Protein AF-A0A8T4EDN0-F1 (afdb_monomer_lite)

Radius of gyration: 12.63 Å; chains: 1; bounding box: 34×33×29 Å

pLDDT: mean 82.33, std 13.22, range [35.5, 94.88]

Sequence (92 aa):
MIQIPLDEKLGLWTLELKRLYELQQAVQKQYIPYSTASEKICRNFSITKHMFFETLFFLKEMGFIELSCGHGIRLKYEIRDNVLLPFDYEGD

Structure (mmCIF, N/CA/C/O backbone):
data_AF-A0A8T4EDN0-F1
#
_entry.id   AF-A0A8T4EDN0-F1
#
loop_
_atom_site.group_PDB
_atom_site.id
_atom_site.type_symbol
_atom_site.label_atom_id
_atom_site.label_alt_id
_atom_site.label_comp_id
_atom_site.label_asym_id
_atom_site.label_entity_id
_atom_site.label_seq_id
_atom_site.pdbx_PDB_ins_code
_atom_site.Cartn_x
_atom_site.Cartn_y
_atom_site.Cartn_z
_atom_site.occupancy
_atom_site.B_iso_or_equiv
_atom_site.auth_seq_id
_atom_site.auth_comp_id
_atom_site.auth_asym_id
_atom_site.auth_atom_id
_atom_site.pdbx_PDB_model_num
ATOM 1 N N . MET A 1 1 ? -16.645 -13.215 -10.336 1.00 54.53 1 MET A N 1
ATOM 2 C CA . MET A 1 1 ? -15.943 -12.718 -9.134 1.00 54.53 1 MET A CA 1
ATOM 3 C C . MET A 1 1 ? -14.567 -13.374 -9.096 1.00 54.53 1 MET A C 1
ATOM 5 O O . MET A 1 1 ? -14.504 -14.589 -8.961 1.00 54.53 1 MET A O 1
ATOM 9 N N . ILE A 1 2 ? -13.491 -12.625 -9.356 1.00 58.00 2 ILE A N 1
ATOM 10 C CA . ILE A 1 2 ? -12.121 -13.169 -9.357 1.00 58.00 2 ILE A CA 1
ATOM 11 C C . ILE A 1 2 ? -11.637 -13.210 -7.906 1.00 58.00 2 ILE A C 1
ATOM 13 O O . ILE A 1 2 ? -11.638 -12.183 -7.234 1.00 58.00 2 ILE A O 1
ATOM 17 N N . GLN A 1 3 ? -11.250 -14.391 -7.432 1.00 61.28 3 GLN A N 1
ATOM 18 C CA . GLN A 1 3 ? -10.652 -14.601 -6.116 1.00 61.28 3 GLN A CA 1
ATOM 19 C C . GLN A 1 3 ? -9.149 -14.804 -6.297 1.00 61.28 3 GLN A C 1
ATOM 21 O O . GLN A 1 3 ? -8.739 -15.713 -7.017 1.00 61.28 3 GLN A O 1
ATOM 26 N N . ILE A 1 4 ? -8.333 -13.954 -5.670 1.00 68.31 4 ILE A N 1
ATOM 27 C CA . ILE A 1 4 ? -6.871 -14.075 -5.730 1.00 68.31 4 ILE A CA 1
ATOM 28 C C . ILE A 1 4 ? -6.399 -14.611 -4.373 1.00 68.31 4 ILE A C 1
ATOM 30 O O . ILE A 1 4 ? -6.509 -13.878 -3.384 1.00 68.31 4 ILE A O 1
ATOM 34 N N . PRO A 1 5 ? -5.917 -15.867 -4.282 1.00 66.12 5 PRO A N 1
ATOM 35 C CA . PRO A 1 5 ? -5.323 -16.369 -3.045 1.00 66.12 5 PRO A CA 1
ATOM 36 C C . PRO A 1 5 ? -4.098 -15.520 -2.696 1.00 66.12 5 PRO A C 1
ATOM 38 O O . PRO A 1 5 ? -3.456 -14.997 -3.597 1.00 66.12 5 PRO A O 1
ATOM 41 N N . LEU A 1 6 ? -3.782 -15.373 -1.410 1.00 66.44 6 LEU A N 1
ATOM 42 C CA . LEU A 1 6 ? -2.642 -14.623 -0.870 1.00 66.44 6 LEU A CA 1
ATOM 43 C C . LEU A 1 6 ? -1.608 -15.577 -0.249 1.00 66.44 6 LEU A C 1
ATOM 45 O O . LEU A 1 6 ? -1.235 -15.437 0.916 1.00 66.44 6 LEU A O 1
ATOM 49 N N . ASP A 1 7 ? -1.157 -16.564 -1.020 1.00 62.38 7 ASP A N 1
ATOM 50 C CA . ASP A 1 7 ? -0.054 -17.453 -0.651 1.00 62.38 7 ASP A CA 1
ATOM 51 C C . ASP A 1 7 ? 1.315 -16.746 -0.703 1.00 62.38 7 ASP A C 1
ATOM 53 O O . ASP A 1 7 ? 1.568 -15.866 -1.524 1.00 62.38 7 ASP A O 1
ATOM 57 N N . GLU A 1 8 ? 2.264 -17.180 0.130 1.00 52.34 8 GLU A N 1
ATOM 58 C CA . GLU A 1 8 ? 3.620 -16.600 0.224 1.00 52.34 8 GLU A CA 1
ATOM 59 C C . GLU A 1 8 ? 4.444 -16.670 -1.078 1.00 52.34 8 GLU A C 1
ATOM 61 O O . GLU A 1 8 ? 5.488 -16.032 -1.190 1.00 52.34 8 GLU A O 1
ATOM 66 N N . LYS A 1 9 ? 3.977 -17.419 -2.084 1.00 55.56 9 LYS A N 1
ATOM 67 C CA . LYS A 1 9 ? 4.610 -17.529 -3.410 1.00 55.56 9 LYS A CA 1
ATOM 68 C C . LYS A 1 9 ? 4.242 -16.395 -4.370 1.00 55.56 9 LYS A C 1
ATOM 70 O O . LYS A 1 9 ? 4.657 -16.419 -5.528 1.00 55.56 9 LYS A O 1
ATOM 75 N N . LEU A 1 10 ? 3.436 -15.435 -3.931 1.00 62.09 10 LEU A N 1
ATOM 76 C CA . LEU A 1 10 ? 2.892 -14.406 -4.803 1.00 62.09 10 LEU A CA 1
ATOM 77 C C . LEU A 1 10 ? 3.829 -13.209 -4.953 1.00 62.09 10 LEU A C 1
ATOM 79 O O . LEU A 1 10 ? 4.453 -12.749 -3.999 1.00 62.09 10 LEU A O 1
ATOM 83 N N . GLY A 1 11 ? 3.916 -12.713 -6.189 1.00 71.81 11 GLY A N 1
ATOM 84 C CA . GLY A 1 11 ? 4.817 -11.634 -6.587 1.00 71.81 11 GLY A CA 1
ATOM 85 C C . GLY A 1 11 ? 4.569 -10.309 -5.857 1.00 71.81 11 GLY A C 1
ATOM 86 O O . GLY A 1 11 ? 3.564 -10.130 -5.163 1.00 71.81 11 GLY A O 1
ATOM 87 N N . LEU A 1 12 ? 5.499 -9.370 -6.066 1.00 72.19 12 LEU A N 1
ATOM 88 C CA . LEU A 1 12 ? 5.612 -8.065 -5.397 1.00 72.19 12 LEU A CA 1
ATOM 89 C C . LEU A 1 12 ? 4.263 -7.349 -5.176 1.00 72.19 12 LEU A C 1
ATOM 91 O O . LEU A 1 12 ? 3.983 -6.898 -4.069 1.00 72.19 12 LEU A O 1
ATOM 95 N N . TRP A 1 13 ? 3.405 -7.303 -6.196 1.00 76.81 13 TRP A N 1
ATOM 96 C CA . TRP A 1 13 ? 2.135 -6.566 -6.166 1.00 76.81 13 TRP A CA 1
ATOM 97 C C . TRP A 1 13 ? 1.126 -7.119 -5.157 1.00 76.81 13 TRP A C 1
ATOM 99 O O . TRP A 1 13 ? 0.404 -6.372 -4.505 1.00 76.81 13 TRP A O 1
ATOM 109 N N . THR A 1 14 ? 1.094 -8.433 -4.976 1.00 80.06 14 THR A N 1
ATOM 110 C CA . THR A 1 14 ? 0.171 -9.093 -4.042 1.00 80.06 14 THR A CA 1
ATOM 111 C C . THR A 1 14 ? 0.588 -8.865 -2.596 1.00 80.06 14 THR A C 1
ATOM 113 O O . THR A 1 14 ? -0.249 -8.630 -1.723 1.00 80.06 14 THR A O 1
ATOM 116 N N . LEU A 1 15 ? 1.900 -8.861 -2.348 1.00 83.12 15 LEU A N 1
ATOM 117 C CA . LEU A 1 15 ? 2.451 -8.472 -1.056 1.00 83.12 15 LEU A CA 1
ATOM 118 C C . LEU A 1 15 ? 2.179 -6.992 -0.776 1.00 83.12 15 LEU A C 1
ATOM 120 O O . LEU A 1 15 ? 1.820 -6.643 0.346 1.00 83.12 15 LEU A O 1
ATOM 124 N N . GLU A 1 16 ? 2.298 -6.127 -1.780 1.00 86.69 16 GLU A N 1
ATOM 125 C CA . GLU A 1 16 ? 1.971 -4.707 -1.656 1.00 86.69 16 GLU A CA 1
ATOM 126 C C . GLU A 1 16 ? 0.492 -4.479 -1.314 1.00 86.69 16 GLU A C 1
ATOM 128 O O . GLU A 1 16 ? 0.201 -3.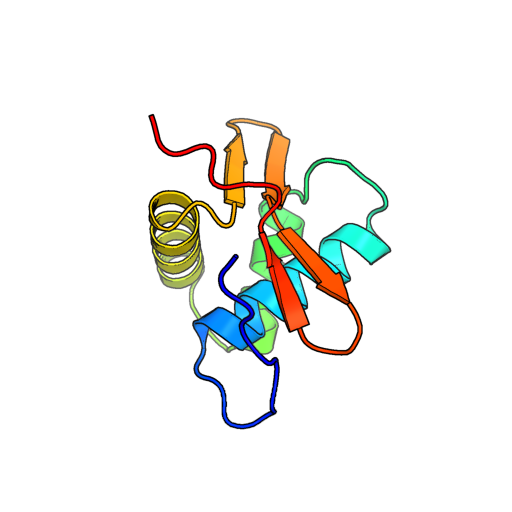768 -0.353 1.00 86.69 16 GLU A O 1
ATOM 133 N N . LEU A 1 17 ? -0.438 -5.159 -1.994 1.00 88.88 17 LEU A N 1
ATOM 134 C CA . LEU A 1 17 ? -1.874 -5.122 -1.681 1.00 88.88 17 LEU A CA 1
ATOM 135 C C . LEU A 1 17 ? -2.162 -5.603 -0.252 1.00 88.88 17 LEU A C 1
ATOM 137 O O . LEU A 1 17 ? -2.923 -4.971 0.486 1.00 88.88 17 LEU A O 1
ATOM 141 N N . LYS A 1 18 ? -1.512 -6.683 0.191 1.00 88.25 18 LYS A N 1
ATOM 142 C CA . LYS A 1 18 ? -1.635 -7.148 1.578 1.00 88.25 18 LYS A CA 1
ATOM 143 C C . LYS A 1 18 ? -1.145 -6.092 2.572 1.00 88.25 18 LYS A C 1
ATOM 145 O O . LYS A 1 18 ? -1.833 -5.810 3.550 1.00 88.25 18 LYS A O 1
ATOM 150 N N . ARG A 1 19 ? 0.000 -5.451 2.311 1.00 89.00 19 ARG A N 1
ATOM 151 C CA . ARG A 1 19 ? 0.541 -4.391 3.182 1.00 89.00 19 ARG A CA 1
ATOM 152 C C . ARG A 1 19 ? -0.320 -3.135 3.195 1.00 89.00 19 ARG A C 1
ATOM 154 O O . ARG A 1 19 ? -0.486 -2.540 4.255 1.00 89.00 19 ARG A O 1
ATOM 161 N N . LEU A 1 20 ? -0.885 -2.741 2.058 1.00 91.31 20 LEU A N 1
ATOM 162 C CA . LEU A 1 20 ? -1.843 -1.640 1.991 1.00 91.31 20 LEU A CA 1
ATOM 163 C C . LEU A 1 20 ? -3.091 -1.946 2.827 1.00 91.31 20 LEU A C 1
ATOM 165 O O . LEU A 1 20 ? -3.529 -1.094 3.596 1.00 91.31 20 LEU A O 1
ATOM 169 N N . TYR A 1 21 ? -3.615 -3.170 2.754 1.00 91.06 21 TYR A N 1
ATOM 170 C CA . TYR A 1 21 ? -4.756 -3.583 3.572 1.00 91.06 21 TYR A CA 1
ATOM 171 C C . TYR A 1 21 ? -4.440 -3.548 5.070 1.00 91.06 21 TYR A C 1
ATOM 173 O O . TYR A 1 21 ? -5.170 -2.928 5.839 1.00 91.06 21 TYR A O 1
ATOM 181 N N . GLU A 1 22 ? -3.310 -4.123 5.487 1.00 90.06 22 GLU A N 1
ATOM 182 C CA . GLU A 1 22 ? -2.843 -4.057 6.879 1.00 90.06 22 GLU A CA 1
ATOM 183 C C . GLU A 1 22 ? -2.695 -2.606 7.373 1.00 90.06 22 GLU A C 1
ATOM 185 O O . GLU A 1 22 ? -3.062 -2.288 8.506 1.0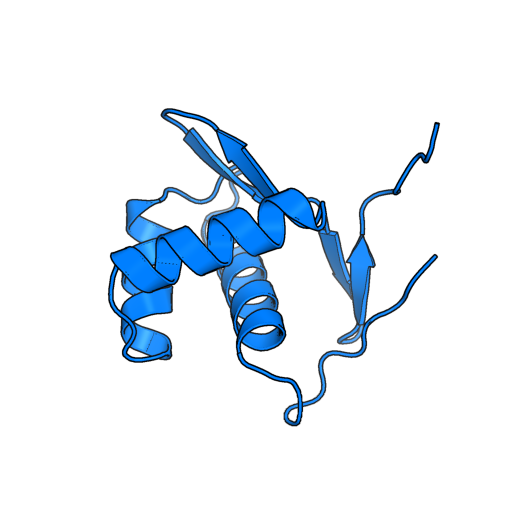0 90.06 22 GLU A O 1
ATOM 190 N N . LEU A 1 23 ? -2.196 -1.704 6.520 1.00 91.50 23 LEU A N 1
ATOM 191 C CA . LEU A 1 23 ? -2.104 -0.278 6.830 1.00 91.50 23 LEU A CA 1
ATOM 192 C C . LEU A 1 23 ? -3.478 0.375 6.983 1.00 91.50 23 LEU A C 1
ATOM 194 O O . LEU A 1 23 ? -3.664 1.166 7.905 1.00 91.50 23 LEU A O 1
ATOM 198 N N . GLN A 1 24 ? -4.440 0.053 6.117 1.00 91.12 24 GLN A N 1
ATOM 199 C CA . GLN A 1 24 ? -5.799 0.582 6.231 1.00 91.12 24 GLN A CA 1
ATOM 200 C C . GLN A 1 24 ? -6.445 0.167 7.559 1.00 91.12 24 GLN A C 1
ATOM 202 O O . GLN A 1 24 ? -7.014 1.013 8.251 1.00 91.12 24 GLN A O 1
ATOM 207 N N . GLN A 1 25 ? -6.284 -1.102 7.949 1.00 89.44 25 GLN A N 1
ATOM 208 C CA . GLN A 1 25 ? -6.774 -1.628 9.227 1.00 89.44 25 GLN A CA 1
ATOM 209 C C . GLN A 1 25 ? -6.125 -0.921 10.426 1.00 89.44 25 GLN A C 1
ATOM 211 O O . GLN A 1 25 ? -6.805 -0.602 11.399 1.00 89.44 25 GLN A O 1
ATOM 216 N N . ALA A 1 26 ? -4.824 -0.622 10.348 1.00 88.00 26 ALA A N 1
ATOM 217 C CA . ALA A 1 26 ? -4.104 0.074 11.414 1.00 88.00 26 ALA A CA 1
ATOM 218 C C . ALA A 1 26 ? -4.488 1.558 11.537 1.00 88.00 26 ALA A C 1
ATOM 220 O O . ALA A 1 26 ? -4.563 2.089 12.643 1.00 88.00 26 ALA A O 1
ATOM 221 N N . VAL A 1 27 ? -4.714 2.242 10.413 1.00 85.88 27 VAL A N 1
ATOM 222 C CA . VAL A 1 27 ? -5.048 3.675 10.397 1.00 85.88 27 VAL A CA 1
ATOM 223 C C . VAL A 1 27 ? -6.528 3.915 10.733 1.00 85.88 27 VAL A C 1
ATOM 225 O O . VAL A 1 27 ? -6.861 5.005 11.195 1.00 85.88 27 VAL A O 1
ATOM 228 N N . GLN A 1 28 ? -7.405 2.923 10.520 1.00 81.56 28 GLN A N 1
ATOM 229 C CA . GLN A 1 28 ? -8.864 3.005 10.723 1.00 81.56 28 GLN A CA 1
ATOM 230 C C . GLN A 1 28 ? -9.515 4.201 10.007 1.00 81.56 28 GLN A C 1
ATOM 232 O O . GLN A 1 28 ? -10.481 4.799 10.479 1.00 81.56 28 GLN A O 1
ATOM 237 N N . LYS A 1 29 ? -8.971 4.573 8.844 1.00 84.06 29 LYS A N 1
ATOM 238 C CA . LYS A 1 29 ? -9.501 5.639 7.987 1.00 84.06 29 LYS A CA 1
ATOM 239 C C . LYS A 1 29 ? -9.864 5.081 6.624 1.00 84.06 29 LYS A C 1
ATOM 241 O O . LYS A 1 29 ? -9.303 4.091 6.165 1.00 84.06 29 LYS A O 1
ATOM 246 N N . GLN A 1 30 ? -10.753 5.796 5.943 1.00 87.44 30 GLN A N 1
ATOM 247 C CA . GLN A 1 30 ? -11.123 5.495 4.563 1.00 87.44 30 GLN A CA 1
ATOM 248 C C . GLN A 1 30 ? -9.921 5.574 3.603 1.00 87.44 30 GLN A C 1
ATOM 250 O O . GLN A 1 30 ? -9.836 4.774 2.673 1.00 87.44 30 GLN A O 1
ATOM 255 N N . TYR A 1 31 ? -8.991 6.503 3.852 1.00 92.12 31 TYR A N 1
ATOM 256 C CA . TYR A 1 31 ? -7.797 6.731 3.036 1.00 92.12 31 TYR A CA 1
ATOM 257 C C . TYR A 1 31 ? -6.517 6.470 3.833 1.00 92.12 31 TYR A C 1
ATOM 259 O O . TYR A 1 31 ? -6.369 6.936 4.966 1.00 92.12 31 TYR A O 1
ATOM 267 N N . ILE A 1 32 ? -5.569 5.779 3.204 1.00 94.25 32 ILE A N 1
ATOM 268 C CA . ILE A 1 32 ? -4.196 5.611 3.678 1.00 94.25 32 ILE A CA 1
ATOM 269 C C . ILE A 1 32 ? -3.375 6.802 3.164 1.00 94.25 32 ILE A C 1
ATOM 271 O O . ILE A 1 32 ? -3.246 6.956 1.947 1.00 94.25 32 ILE A O 1
ATOM 275 N N . PRO A 1 33 ? -2.783 7.638 4.032 1.00 93.50 33 PRO A N 1
ATOM 276 C CA . PRO A 1 33 ? -1.953 8.751 3.581 1.00 93.50 33 PRO A CA 1
ATOM 277 C C . PRO A 1 33 ? -0.748 8.275 2.757 1.00 93.50 33 PRO A C 1
ATOM 279 O O . PRO A 1 33 ? -0.094 7.294 3.120 1.00 93.50 33 PRO A O 1
ATOM 282 N N . TYR A 1 34 ? -0.400 8.999 1.685 1.00 91.56 34 TYR A N 1
ATOM 283 C CA . TYR A 1 34 ? 0.744 8.646 0.828 1.00 91.56 34 TYR A CA 1
ATOM 284 C C . TYR A 1 34 ? 2.063 8.564 1.596 1.00 91.56 34 TYR A C 1
ATOM 286 O O . TYR A 1 34 ? 2.864 7.672 1.332 1.00 91.56 34 TYR A O 1
ATOM 294 N N . SER A 1 35 ? 2.292 9.466 2.555 1.00 90.31 35 SER A N 1
ATOM 295 C CA . SER A 1 35 ? 3.487 9.439 3.405 1.00 90.31 35 SER A CA 1
ATOM 296 C C . SER A 1 35 ? 3.573 8.123 4.173 1.00 90.31 35 SER A C 1
ATOM 298 O O . SER A 1 35 ? 4.553 7.398 4.023 1.00 90.31 35 SER A O 1
ATOM 300 N N . THR A 1 36 ? 2.502 7.758 4.881 1.00 91.31 36 THR A N 1
ATOM 301 C CA . THR A 1 36 ? 2.397 6.512 5.649 1.00 91.31 36 THR A CA 1
ATOM 302 C C . THR A 1 36 ? 2.588 5.273 4.774 1.00 91.31 36 THR A C 1
ATOM 304 O O . THR A 1 36 ? 3.356 4.380 5.132 1.00 91.31 36 THR A O 1
ATOM 307 N N . ALA A 1 37 ? 1.921 5.220 3.617 1.00 91.06 37 ALA A N 1
ATOM 308 C CA . ALA A 1 37 ? 2.048 4.103 2.688 1.00 91.06 37 ALA A CA 1
ATOM 309 C C . ALA A 1 37 ? 3.469 4.000 2.119 1.00 91.06 37 ALA A C 1
ATOM 311 O O . ALA A 1 37 ? 4.080 2.934 2.190 1.00 91.06 37 ALA A O 1
ATOM 312 N N . SER A 1 38 ? 4.026 5.116 1.637 1.00 90.62 38 SER A N 1
ATOM 313 C CA . SER A 1 38 ? 5.362 5.150 1.040 1.00 90.62 38 SER A CA 1
ATOM 314 C C . SER A 1 38 ? 6.441 4.739 2.038 1.00 90.62 38 SER A C 1
ATOM 316 O O . SER A 1 38 ? 7.264 3.893 1.713 1.00 90.62 38 SER A O 1
ATOM 318 N N . GLU A 1 39 ? 6.421 5.253 3.270 1.00 89.56 39 GLU A N 1
ATOM 319 C CA . GLU A 1 39 ? 7.419 4.920 4.290 1.00 89.56 39 GLU A CA 1
ATOM 320 C C . GLU A 1 39 ? 7.398 3.435 4.638 1.00 89.56 39 GLU A C 1
ATOM 322 O O . GLU A 1 39 ? 8.449 2.797 4.723 1.00 89.56 39 GLU A O 1
ATOM 327 N N . LYS A 1 40 ? 6.203 2.862 4.808 1.00 87.06 40 LYS A N 1
ATOM 328 C CA . LYS A 1 40 ? 6.064 1.452 5.163 1.00 87.06 40 LYS A CA 1
ATOM 329 C C . LYS A 1 40 ? 6.453 0.537 4.004 1.00 87.06 40 LYS A C 1
ATOM 331 O O . LYS A 1 40 ? 7.199 -0.417 4.211 1.00 87.06 40 LYS A O 1
ATOM 336 N N . ILE A 1 41 ? 5.959 0.815 2.800 1.00 86.94 41 ILE A N 1
ATOM 337 C CA . ILE A 1 41 ? 6.137 -0.054 1.631 1.00 86.94 41 ILE A CA 1
ATOM 338 C C . ILE A 1 41 ? 7.563 0.068 1.091 1.00 86.94 41 ILE A C 1
ATOM 340 O O . ILE A 1 41 ? 8.219 -0.955 0.901 1.00 86.94 41 ILE A O 1
ATOM 344 N N . CYS A 1 42 ? 8.105 1.284 0.966 1.00 87.81 42 CYS A N 1
ATOM 345 C CA . CYS A 1 42 ? 9.497 1.475 0.547 1.00 87.81 42 CYS A CA 1
ATOM 346 C C . CYS A 1 42 ? 10.466 0.775 1.507 1.00 87.81 42 CYS A C 1
ATOM 348 O O . CYS A 1 42 ? 11.390 0.104 1.056 1.00 87.81 42 CYS A O 1
ATOM 350 N N . ARG A 1 43 ? 10.230 0.857 2.826 1.00 85.75 43 ARG A N 1
ATOM 351 C CA . ARG A 1 43 ? 11.052 0.154 3.822 1.00 85.75 43 ARG A CA 1
ATOM 352 C C . ARG A 1 43 ? 10.910 -1.366 3.736 1.00 85.75 43 ARG A C 1
ATOM 354 O O . ARG A 1 43 ? 11.913 -2.062 3.834 1.00 85.75 43 ARG A O 1
ATOM 361 N N . ASN A 1 44 ? 9.691 -1.879 3.572 1.00 81.88 44 ASN A N 1
ATOM 362 C CA . ASN A 1 44 ? 9.439 -3.320 3.537 1.00 81.88 44 ASN A CA 1
ATOM 363 C C . ASN A 1 44 ? 10.040 -3.997 2.298 1.00 81.88 44 ASN A C 1
ATOM 365 O O . ASN A 1 44 ? 10.547 -5.108 2.410 1.00 81.88 44 ASN A O 1
ATOM 369 N N . PHE A 1 45 ? 9.984 -3.341 1.138 1.00 80.88 45 PHE A N 1
ATOM 370 C CA . PHE A 1 45 ? 10.439 -3.921 -0.130 1.00 80.88 45 PHE A CA 1
ATOM 371 C C . PHE A 1 45 ? 11.784 -3.373 -0.608 1.00 80.88 45 PHE A C 1
ATOM 373 O O . PHE A 1 45 ? 12.267 -3.788 -1.656 1.00 80.88 45 PHE A O 1
ATOM 380 N N . SER A 1 46 ? 12.403 -2.459 0.148 1.00 85.50 46 SER A N 1
ATOM 381 C CA . SER A 1 46 ? 13.636 -1.767 -0.253 1.00 85.50 46 SER A CA 1
ATOM 382 C C . SER A 1 46 ? 13.524 -1.121 -1.644 1.00 85.50 46 SER A C 1
ATOM 384 O O . SER A 1 46 ? 14.476 -1.117 -2.421 1.00 85.50 46 SER A O 1
ATOM 386 N N . ILE A 1 47 ? 12.344 -0.573 -1.956 1.00 85.31 47 ILE A N 1
ATOM 387 C CA . ILE A 1 47 ? 12.056 0.118 -3.218 1.00 85.31 47 ILE A CA 1
ATOM 388 C C . ILE A 1 47 ? 12.129 1.633 -3.046 1.00 85.31 47 ILE A C 1
ATOM 390 O O . ILE A 1 47 ? 11.984 2.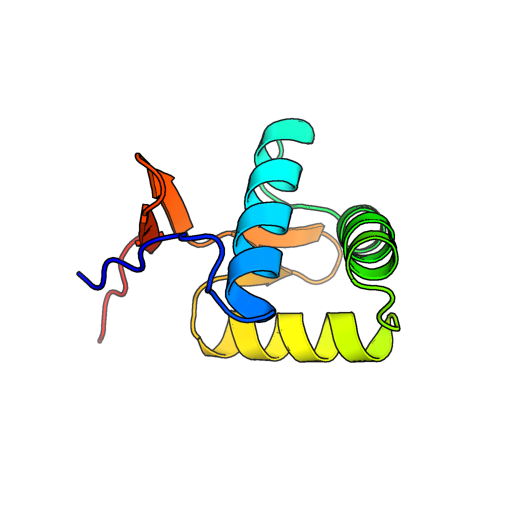174 -1.947 1.00 85.31 47 ILE A O 1
ATOM 394 N N . THR A 1 48 ? 12.340 2.336 -4.155 1.00 89.88 48 THR A N 1
ATOM 395 C CA . THR A 1 48 ? 12.318 3.800 -4.166 1.00 89.88 48 THR A CA 1
ATOM 396 C C . THR A 1 48 ? 10.884 4.330 -4.125 1.00 89.88 48 THR A C 1
ATOM 398 O O . THR A 1 48 ? 9.939 3.652 -4.529 1.00 89.88 48 THR A O 1
ATOM 401 N N . LYS A 1 49 ? 10.718 5.596 -3.715 1.00 87.94 49 LYS A N 1
ATOM 402 C CA . LYS A 1 49 ? 9.420 6.286 -3.803 1.00 87.94 49 LYS A CA 1
ATOM 403 C C . LYS A 1 49 ? 8.874 6.309 -5.231 1.00 87.94 49 LYS A C 1
ATOM 405 O O . LYS A 1 49 ? 7.668 6.234 -5.408 1.00 87.94 49 LYS A O 1
ATOM 410 N N . HIS A 1 50 ? 9.751 6.413 -6.230 1.00 89.38 50 HIS A N 1
ATOM 411 C CA . HIS A 1 50 ? 9.348 6.390 -7.632 1.00 89.38 50 HIS A CA 1
ATOM 412 C C . HIS A 1 50 ? 8.702 5.050 -7.999 1.00 89.38 50 HIS A C 1
ATOM 414 O O . HIS A 1 50 ? 7.555 5.045 -8.429 1.00 89.38 50 HIS A O 1
ATOM 420 N N . MET A 1 51 ? 9.377 3.934 -7.697 1.00 86.69 51 MET A N 1
ATOM 421 C CA . MET A 1 51 ? 8.836 2.586 -7.915 1.00 86.69 51 MET A CA 1
ATOM 422 C C . MET A 1 51 ? 7.525 2.360 -7.156 1.00 86.69 51 MET A C 1
ATOM 424 O O . MET A 1 51 ? 6.605 1.765 -7.697 1.00 86.69 51 MET A O 1
ATOM 428 N N . PHE A 1 52 ? 7.411 2.873 -5.927 1.00 89.69 52 PHE A N 1
ATOM 429 C CA . PHE A 1 52 ? 6.162 2.827 -5.163 1.00 89.69 52 PHE A CA 1
ATOM 430 C C . PHE A 1 52 ? 5.007 3.560 -5.866 1.00 89.6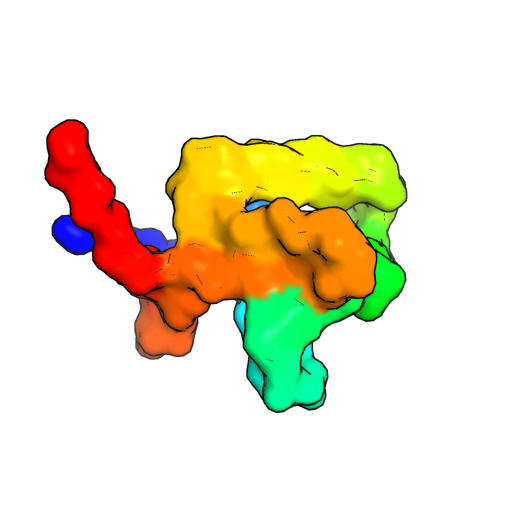9 52 PHE A C 1
ATOM 432 O O . PHE A 1 52 ? 3.876 3.089 -5.871 1.00 89.69 52 PHE A O 1
ATOM 439 N N . PHE A 1 53 ? 5.253 4.722 -6.474 1.00 90.12 53 PHE A N 1
ATOM 440 C CA . PHE A 1 53 ? 4.197 5.389 -7.235 1.00 90.12 53 PHE A CA 1
ATOM 441 C C . PHE A 1 53 ? 3.863 4.636 -8.525 1.00 90.12 53 PHE A C 1
ATOM 443 O O . PHE A 1 53 ? 2.686 4.546 -8.862 1.00 90.12 53 PHE A O 1
ATOM 450 N N . GLU A 1 54 ? 4.850 4.058 -9.217 1.00 90.62 54 GLU A N 1
ATOM 451 C CA . GLU A 1 54 ? 4.604 3.217 -10.396 1.00 90.62 54 GLU A CA 1
ATOM 452 C C . GLU A 1 54 ? 3.707 2.017 -10.066 1.00 90.62 54 GLU A C 1
ATOM 454 O O . GLU A 1 54 ? 2.743 1.752 -10.788 1.00 90.62 54 GLU A O 1
ATOM 459 N N . THR A 1 55 ? 3.962 1.330 -8.948 1.00 89.00 55 THR A N 1
ATOM 460 C CA . THR A 1 55 ? 3.122 0.213 -8.505 1.00 89.00 55 THR A CA 1
ATOM 461 C C . THR A 1 55 ? 1.721 0.678 -8.126 1.00 89.00 55 THR A C 1
ATOM 463 O O . THR A 1 55 ? 0.748 0.047 -8.535 1.00 89.00 55 THR A O 1
ATOM 466 N N . LEU A 1 56 ? 1.572 1.814 -7.437 1.00 90.94 56 LEU A N 1
ATOM 467 C CA . LEU A 1 56 ? 0.251 2.386 -7.161 1.00 90.94 56 LEU A CA 1
ATOM 468 C C . LEU A 1 56 ? -0.521 2.727 -8.438 1.00 90.94 56 LEU A C 1
ATOM 470 O O . LEU A 1 56 ? -1.717 2.448 -8.516 1.00 90.94 56 LEU A O 1
ATOM 474 N N . PHE A 1 57 ? 0.129 3.323 -9.440 1.00 91.31 57 PHE A N 1
ATOM 475 C CA . PHE A 1 57 ? -0.527 3.596 -10.717 1.00 91.31 57 PHE A CA 1
ATOM 476 C C . PHE A 1 57 ? -0.995 2.299 -11.371 1.00 91.31 57 PHE A C 1
ATOM 478 O O . PHE A 1 57 ? -2.157 2.207 -11.752 1.00 91.31 57 PHE A O 1
ATOM 485 N N . PHE A 1 58 ? -0.153 1.267 -11.400 1.00 89.19 58 PHE A N 1
ATOM 486 C CA . PHE A 1 58 ? -0.544 -0.043 -11.913 1.00 89.19 58 PHE A CA 1
ATOM 487 C C . PHE A 1 58 ? -1.747 -0.643 -11.160 1.00 89.19 58 PHE A C 1
ATOM 489 O O . PHE A 1 58 ? -2.713 -1.080 -11.780 1.00 89.19 58 PHE A O 1
ATOM 496 N N . LEU A 1 59 ? -1.741 -0.613 -9.824 1.00 89.94 59 LEU A N 1
ATOM 497 C CA . LEU A 1 59 ? -2.848 -1.120 -9.001 1.00 89.94 59 LEU A CA 1
ATOM 498 C C . LEU A 1 59 ? -4.148 -0.326 -9.195 1.00 89.94 59 LEU A C 1
ATOM 500 O O . LEU A 1 59 ? -5.236 -0.898 -9.104 1.00 89.94 59 LEU A O 1
ATOM 504 N N . LYS A 1 60 ? -4.044 0.981 -9.460 1.00 91.38 60 LYS A N 1
ATOM 505 C CA . LYS A 1 60 ? -5.183 1.845 -9.784 1.00 91.38 60 LYS A CA 1
ATOM 506 C C . LYS A 1 60 ? -5.791 1.464 -11.133 1.00 91.38 60 LYS A C 1
ATOM 508 O O . LYS A 1 60 ? -7.006 1.316 -11.211 1.00 91.38 60 LYS A O 1
ATOM 513 N N . GLU A 1 61 ? -4.967 1.278 -12.163 1.00 90.19 61 GLU A N 1
ATOM 514 C CA . GLU A 1 61 ? -5.428 0.858 -13.497 1.00 90.19 61 GLU A CA 1
ATOM 515 C C . GLU A 1 61 ? -6.100 -0.523 -13.457 1.00 90.19 61 GLU A C 1
ATOM 517 O O . GLU A 1 61 ? -7.085 -0.761 -14.148 1.00 90.19 61 GLU A O 1
ATOM 522 N N . MET A 1 62 ? -5.636 -1.410 -12.573 1.00 86.31 62 MET A N 1
ATOM 523 C CA . MET A 1 62 ? -6.265 -2.714 -12.323 1.00 86.31 62 MET A CA 1
ATOM 524 C C . MET A 1 62 ? -7.542 -2.636 -11.465 1.00 86.31 62 MET A C 1
ATOM 526 O O . MET A 1 62 ? -8.176 -3.656 -11.207 1.00 86.31 62 MET A O 1
ATOM 530 N N . GLY A 1 63 ? -7.925 -1.447 -10.994 1.00 88.50 63 GLY A N 1
ATOM 531 C CA . GLY A 1 63 ? -9.146 -1.227 -10.217 1.00 88.50 63 GLY A CA 1
ATOM 532 C C . GLY A 1 63 ? -9.063 -1.622 -8.740 1.00 88.50 63 GLY A C 1
ATOM 533 O O . GLY A 1 63 ? -10.065 -1.512 -8.037 1.00 88.50 63 GLY A O 1
ATOM 534 N N . PHE A 1 64 ? -7.896 -2.031 -8.228 1.00 89.56 64 PHE A N 1
ATOM 535 C CA . PHE A 1 64 ? -7.741 -2.416 -6.818 1.00 89.56 64 PHE A CA 1
ATOM 536 C C . PHE A 1 64 ? -7.723 -1.218 -5.872 1.00 89.56 64 PHE A C 1
ATOM 538 O O . PHE A 1 64 ? -8.075 -1.341 -4.699 1.00 89.56 64 PHE A O 1
ATOM 545 N N . ILE A 1 65 ? -7.299 -0.049 -6.344 1.00 93.44 65 ILE A N 1
ATOM 546 C CA . ILE A 1 65 ? -7.210 1.146 -5.509 1.00 93.44 65 ILE A CA 1
ATOM 547 C C . ILE A 1 65 ? -7.719 2.382 -6.236 1.00 93.44 65 ILE A C 1
ATOM 549 O O . ILE A 1 65 ? -7.779 2.450 -7.460 1.00 93.44 65 ILE A O 1
ATOM 553 N N . GLU A 1 66 ? -8.041 3.399 -5.452 1.00 93.88 66 GLU A N 1
ATOM 554 C CA . GLU A 1 66 ? -8.330 4.745 -5.916 1.00 93.88 66 GLU A CA 1
ATOM 555 C C . GLU A 1 66 ? -7.308 5.707 -5.314 1.00 93.88 66 GLU A C 1
ATOM 557 O O . GLU A 1 66 ? -7.040 5.684 -4.109 1.00 93.88 66 GLU A O 1
ATOM 562 N N . LEU A 1 67 ? -6.728 6.552 -6.163 1.00 93.81 67 LEU A N 1
ATOM 563 C CA . LEU A 1 67 ? -5.767 7.570 -5.758 1.00 93.81 67 LEU A CA 1
ATOM 564 C C . LEU A 1 67 ? -6.483 8.916 -5.696 1.00 93.81 67 LEU A C 1
ATOM 566 O O . LEU A 1 67 ? -6.952 9.414 -6.717 1.00 93.81 67 LEU A O 1
ATOM 570 N N . SER A 1 68 ? -6.553 9.509 -4.506 1.00 91.50 68 SER A N 1
ATOM 571 C CA . SER A 1 68 ? -7.152 10.825 -4.298 1.00 91.50 68 SER A CA 1
ATOM 572 C C . SER A 1 68 ? -6.066 11.863 -4.036 1.00 91.50 68 SER A C 1
ATOM 574 O O . SER A 1 68 ? -5.216 11.691 -3.152 1.00 91.50 68 SER A O 1
ATOM 576 N N . CYS A 1 69 ? -6.087 12.959 -4.796 1.00 84.69 69 CYS A N 1
ATOM 577 C CA . CYS A 1 69 ? -5.210 14.100 -4.556 1.00 84.69 69 CYS A CA 1
ATOM 578 C C . CYS A 1 69 ? -5.531 14.716 -3.185 1.00 84.69 69 CYS A C 1
ATOM 580 O O . CYS A 1 69 ? -6.672 15.070 -2.899 1.00 84.69 69 CYS A O 1
ATOM 582 N N . GLY A 1 70 ? -4.521 14.818 -2.320 1.00 83.44 70 GLY A N 1
ATOM 583 C CA . GLY A 1 70 ? -4.647 15.410 -0.983 1.00 83.44 70 GLY A CA 1
ATOM 584 C C . GLY A 1 70 ? -5.114 14.464 0.130 1.00 83.44 70 GLY A C 1
ATOM 585 O O . GLY A 1 70 ? -4.860 14.767 1.291 1.00 83.44 70 GLY A O 1
ATOM 586 N N . HIS A 1 71 ? -5.713 13.309 -0.185 1.00 84.81 71 HIS A N 1
ATOM 587 C CA . HIS A 1 71 ? -6.206 12.369 0.837 1.00 84.81 71 HIS A CA 1
ATOM 588 C C . HIS A 1 71 ? -5.344 11.109 0.959 1.00 84.81 71 HIS A C 1
ATOM 590 O O . HIS A 1 71 ? -5.059 10.670 2.074 1.00 84.81 71 HIS A O 1
ATOM 596 N N . GLY A 1 72 ? -4.895 10.541 -0.166 1.00 93.06 72 GLY A N 1
ATOM 597 C CA . GLY A 1 72 ? -4.113 9.306 -0.179 1.00 93.06 72 GLY A CA 1
ATOM 598 C C . GLY A 1 72 ? -4.749 8.197 -1.011 1.00 93.06 72 GLY A C 1
ATOM 599 O O . GLY A 1 72 ? -5.348 8.451 -2.055 1.00 93.06 72 GLY A O 1
ATOM 600 N N . ILE A 1 73 ? -4.598 6.966 -0.534 1.00 94.88 73 ILE A N 1
ATOM 601 C CA . ILE A 1 73 ? -4.968 5.731 -1.226 1.00 94.88 73 ILE A CA 1
ATOM 602 C C . ILE A 1 73 ? -6.218 5.148 -0.571 1.00 94.88 73 ILE A C 1
ATOM 604 O O . ILE A 1 73 ? -6.223 4.895 0.634 1.00 94.88 73 ILE A O 1
ATOM 608 N N . ARG A 1 74 ? -7.265 4.893 -1.352 1.00 94.31 74 ARG A N 1
ATOM 609 C CA . ARG A 1 74 ? -8.451 4.149 -0.912 1.00 94.31 74 ARG A CA 1
ATOM 610 C C . ARG A 1 74 ? -8.432 2.761 -1.534 1.00 94.31 74 ARG A C 1
ATOM 612 O O . ARG A 1 74 ? -8.227 2.631 -2.736 1.00 94.31 74 ARG A O 1
ATOM 619 N N . LEU A 1 75 ? -8.662 1.733 -0.724 1.00 93.38 75 LEU A N 1
ATOM 620 C CA . LEU A 1 75 ? -8.727 0.358 -1.217 1.00 93.38 75 LEU A CA 1
ATOM 621 C C . LEU A 1 75 ? -10.119 0.060 -1.773 1.00 93.38 75 LEU A C 1
ATOM 623 O O . LEU A 1 75 ? -11.127 0.438 -1.171 1.00 93.38 75 LEU A O 1
ATOM 627 N N . LYS A 1 76 ? -10.152 -0.617 -2.921 1.00 93.06 76 LYS A N 1
ATOM 628 C CA . LYS A 1 76 ? -11.356 -1.142 -3.573 1.00 93.06 76 LYS A CA 1
ATOM 629 C C . LYS A 1 76 ? -11.448 -2.669 -3.447 1.00 93.06 76 LYS A C 1
ATOM 631 O O . LYS A 1 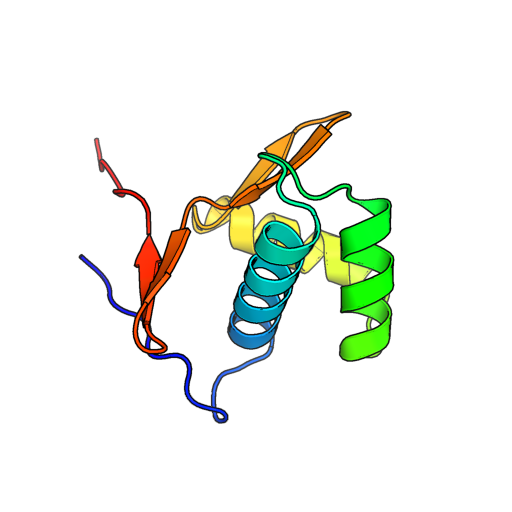76 ? -12.008 -3.342 -4.302 1.00 93.06 76 LYS A O 1
ATOM 636 N N . TYR A 1 77 ? -10.861 -3.222 -2.394 1.00 90.25 77 TYR A N 1
ATOM 637 C CA . TYR A 1 77 ? -10.913 -4.643 -2.076 1.00 90.25 77 TYR A CA 1
ATOM 638 C C . TYR A 1 77 ? -10.862 -4.854 -0.567 1.00 90.25 77 TYR A C 1
ATOM 640 O O . TYR A 1 77 ? -10.440 -3.978 0.194 1.00 90.25 77 TYR A O 1
ATOM 648 N N . GLU A 1 78 ? -11.217 -6.062 -0.157 1.00 89.88 78 GLU A N 1
ATOM 649 C CA . GLU A 1 78 ? -10.967 -6.596 1.173 1.00 89.88 78 GLU A CA 1
ATOM 650 C C . GLU A 1 78 ? -10.170 -7.899 1.099 1.00 89.88 78 GLU A C 1
ATOM 652 O O . GLU A 1 78 ? -10.038 -8.515 0.040 1.00 89.88 78 GLU A O 1
ATOM 657 N N . ILE A 1 79 ? -9.628 -8.316 2.243 1.00 88.12 79 ILE A N 1
ATOM 658 C CA . ILE A 1 79 ? -8.982 -9.617 2.393 1.00 88.12 79 ILE A CA 1
ATOM 659 C C . ILE A 1 79 ? -9.788 -10.436 3.399 1.00 88.12 79 ILE A C 1
ATOM 661 O O . ILE A 1 79 ? -9.907 -10.037 4.559 1.00 88.12 79 ILE A O 1
ATOM 665 N N . ARG A 1 80 ? -10.305 -11.591 2.967 1.00 85.12 80 ARG A N 1
ATOM 666 C CA . ARG A 1 80 ? -11.001 -12.575 3.815 1.00 85.12 80 ARG A CA 1
ATOM 667 C C . ARG A 1 80 ? -10.402 -13.951 3.588 1.00 85.12 80 ARG A C 1
ATOM 669 O O . ARG A 1 80 ? -10.193 -14.323 2.443 1.00 85.12 80 ARG A O 1
ATOM 676 N N . ASP A 1 81 ? -10.085 -14.675 4.659 1.00 82.50 81 ASP A N 1
ATOM 677 C CA . ASP A 1 81 ? -9.504 -16.026 4.589 1.00 82.50 81 ASP A CA 1
ATOM 678 C C . ASP A 1 81 ? -8.293 -16.138 3.634 1.00 82.50 81 ASP A C 1
ATOM 680 O O . ASP A 1 81 ? -8.153 -17.102 2.890 1.00 82.50 81 ASP A O 1
ATOM 684 N N . ASN A 1 82 ? -7.411 -15.126 3.637 1.00 76.25 82 ASN A N 1
ATOM 685 C CA . ASN A 1 82 ? -6.284 -14.986 2.697 1.00 76.25 82 ASN A CA 1
ATOM 686 C C . ASN A 1 82 ? -6.687 -14.924 1.211 1.00 76.25 82 ASN A C 1
ATOM 688 O O . ASN A 1 82 ? -5.893 -15.263 0.339 1.00 76.25 82 ASN A O 1
ATOM 692 N N . VAL A 1 83 ? -7.881 -14.438 0.898 1.00 80.19 83 VAL A N 1
ATOM 693 C CA . VAL A 1 83 ? -8.342 -14.185 -0.467 1.00 80.19 83 VAL A CA 1
ATOM 694 C C . VAL A 1 83 ? -8.622 -12.700 -0.635 1.00 80.19 83 VAL A C 1
ATOM 696 O O . VAL A 1 83 ? -9.309 -12.096 0.189 1.00 80.19 83 VAL A O 1
ATOM 699 N N . LEU A 1 84 ? -8.093 -12.110 -1.708 1.00 83.50 84 LEU A N 1
ATOM 700 C CA . LEU A 1 84 ? -8.439 -10.753 -2.118 1.00 83.50 84 LEU A CA 1
ATOM 701 C C . LEU A 1 84 ? -9.788 -10.768 -2.841 1.00 83.50 84 LEU A C 1
ATOM 703 O O . LEU A 1 84 ? -9.953 -11.462 -3.848 1.00 83.50 84 LEU A O 1
ATOM 707 N N . LEU A 1 85 ? -10.729 -9.982 -2.322 1.00 81.75 85 LEU A N 1
ATOM 708 C CA . LEU A 1 85 ? -12.079 -9.819 -2.849 1.00 81.75 85 LEU A CA 1
ATOM 709 C C . LEU A 1 85 ? -12.258 -8.364 -3.308 1.00 81.75 85 LEU A C 1
ATOM 711 O O . LEU A 1 85 ? -12.282 -7.472 -2.457 1.00 81.75 85 LEU A O 1
ATOM 715 N N . PRO A 1 86 ? -12.340 -8.082 -4.621 1.00 80.12 86 PRO A N 1
ATOM 716 C CA . PRO A 1 86 ? -12.632 -6.735 -5.098 1.00 80.12 86 PRO A CA 1
ATOM 717 C C . PRO A 1 86 ? -14.061 -6.330 -4.703 1.00 80.12 86 PRO A C 1
ATOM 719 O O . PRO A 1 86 ? -14.979 -7.147 -4.776 1.00 80.12 86 PRO A O 1
ATOM 722 N N . PHE A 1 87 ? -14.248 -5.071 -4.302 1.00 72.38 87 PHE A N 1
ATOM 723 C CA . PHE A 1 87 ? -15.564 -4.468 -4.089 1.00 72.38 87 PHE A CA 1
ATOM 724 C C . PHE A 1 87 ? -16.184 -4.206 -5.465 1.00 72.38 87 PHE A C 1
ATOM 726 O O . PHE A 1 87 ? -15.967 -3.140 -6.023 1.00 72.38 87 PHE A O 1
ATOM 733 N N . ASP A 1 88 ? -16.828 -5.233 -6.023 1.00 59.56 88 ASP A N 1
ATOM 734 C CA . ASP A 1 88 ? -17.566 -5.271 -7.291 1.00 59.56 88 ASP A CA 1
ATOM 735 C C . ASP A 1 88 ? -16.946 -4.491 -8.467 1.00 59.56 88 ASP A C 1
ATOM 737 O O . ASP A 1 88 ? -17.013 -3.269 -8.581 1.00 59.56 88 ASP A O 1
ATOM 741 N N . TYR A 1 89 ? -16.401 -5.241 -9.428 1.00 48.19 89 TYR A N 1
ATOM 742 C CA . TYR A 1 89 ? -16.243 -4.736 -10.788 1.00 48.19 89 TYR A CA 1
ATOM 743 C C . TYR A 1 89 ? -17.638 -4.755 -11.430 1.00 48.19 89 TYR A C 1
ATOM 745 O O . TYR A 1 89 ? -18.018 -5.748 -12.053 1.00 48.19 89 TYR A O 1
ATOM 753 N N . GLU A 1 90 ? -18.433 -3.703 -11.22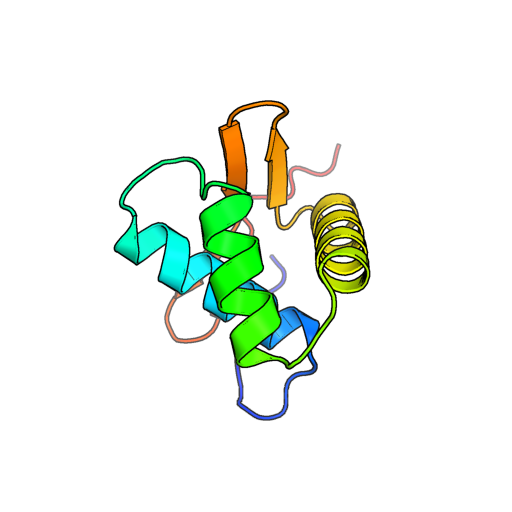5 1.00 42.78 90 GLU A N 1
ATOM 754 C CA . GLU A 1 90 ? -19.542 -3.402 -12.132 1.00 42.78 90 GLU A CA 1
ATOM 755 C C . GLU A 1 90 ? -18.903 -3.034 -13.476 1.00 42.78 90 GLU A C 1
ATOM 757 O O . GLU A 1 90 ? -18.447 -1.914 -13.691 1.00 42.78 90 GLU A O 1
ATOM 762 N N . GLY A 1 91 ? -18.731 -4.042 -14.331 1.00 42.94 91 GLY A N 1
ATOM 763 C CA . GLY A 1 91 ? -18.435 -3.816 -15.735 1.00 42.94 91 GLY A CA 1
ATOM 764 C C . GLY A 1 91 ? -19.694 -3.272 -16.393 1.00 42.94 91 GLY A C 1
ATOM 765 O O . GLY A 1 91 ? -20.691 -3.992 -16.446 1.00 42.94 91 GLY A O 1
ATOM 766 N N . ASP A 1 92 ? -19.633 -2.021 -16.842 1.00 35.50 92 ASP A N 1
ATOM 767 C CA . ASP A 1 92 ? -20.502 -1.510 -17.908 1.00 35.50 92 ASP A CA 1
ATOM 768 C C . ASP A 1 92 ? -20.224 -2.251 -19.229 1.00 35.50 92 ASP A C 1
ATOM 770 O O . ASP A 1 92 ? -19.030 -2.483 -19.548 1.00 35.50 92 ASP A O 1
#

Foldseek 3Di:
DDKDAQDPPDDDLSVLLVVVQVQCVVVVDQARALVNSQVVSCVVPVDDSVVVVVSVVVCVVVVQWDQDVPGHIGGQWHADPRITGGVDPPDD

Secondary structure (DSSP, 8-state):
---EE--TT--HHHHHHHHHHHHHHHHTSSSB-HHHHHHHHHHHHT--HHHHHHHHHHHHHTTSEEEETTTEEEESEEEETTEEEES-----